Protein AF-A0A286XEU4-F1 (afdb_monomer)

Sequence (149 aa):
IKLITLVTGIDILVNNASAISLTNTMDTPTKKVDLMMNVNTRGTYLTSKACVPFLKKSKIAHILNLSPPLNLNPVWFKQHCAYTIAKYGMSMCVLGMAEEFKGEIAVNALWPKTAIHTAAMDMLGGSGVESQCRKVEIIADAAYSIFKK

Secondary structure (DSSP, 8-state):
----TT-S--SEEEE---------TTTS-HHHHHHHIIIIIIHHHHHHHHHHHHHTT-SS-EEEE--------THHHHSSHHHHHHHHHHHHHHHHHHHHTTTT-EEEE---SS-B--HHHHHHH-TTGGGGPBPTHHHHHHHHHHTT-

InterPro domains:
  IPR002347 Short-chain dehydrogenase/reductase SDR [PF00106] (7-113)
  IPR036291 NAD(P)-binding domain superfamily [SSF51735] (7-127)
  IPR051935 Hydroxysteroid dehydrogenase-like protein 2 [PTHR42808] (5-149)

Solvent-accessible surface area (backbone atoms only — not comparable to full-atom values): 8428 Å² total; per-residue (Å²): 134,80,86,70,93,77,72,93,65,39,44,69,47,73,46,65,71,72,53,85,57,90,36,41,85,93,69,47,52,66,72,55,51,51,43,20,38,49,40,22,23,49,37,38,52,54,53,47,64,68,42,45,79,34,18,65,72,33,96,72,7,37,39,39,29,63,22,52,81,89,68,87,55,61,77,60,46,74,52,20,36,66,39,42,53,16,40,41,42,35,32,49,49,28,62,52,46,27,64,74,30,58,96,51,34,52,42,40,68,47,62,77,96,60,55,54,54,43,76,71,42,41,74,71,62,37,89,73,38,58,83,72,30,43,63,58,61,65,57,52,54,52,51,55,59,58,76,74,111

Mean predicted aligned error: 3.7 Å

Nearest PDB structures (foldseek):
  3kvo-assembly3_B  TM=1.004E+00  e=1.278E-22  Homo sapiens
  3kvo-assembly3_A  TM=9.991E-01  e=1.766E-21  Homo sapiens
  3e03-assembly1_C-2  TM=9.511E-01  e=5.534E-13  Xanthomonas campestris pv. campestris
  3e03-assembly3_A-4  TM=9.377E-01  e=2.662E-11  Xanthomonas campestris pv. campestris
  3sc4-assembly1_A  TM=9.218E-01  e=1.795E-11  Mycolicibacterium thermoresistibile

Radius of gyration: 16.45 Å; Cα contacts (8 Å, |Δi|>4): 199; chains: 1; bounding box: 40×35×46 Å

Structure (mmCIF, N/CA/C/O backbone):
data_AF-A0A286XEU4-F1
#
_entry.id   AF-A0A286XEU4-F1
#
loop_
_atom_site.group_PDB
_atom_site.id
_atom_site.type_symbol
_atom_site.label_atom_id
_atom_site.label_alt_id
_atom_site.label_comp_id
_atom_site.label_asym_id
_atom_site.label_entity_id
_atom_site.label_seq_id
_atom_site.pdbx_PDB_ins_code
_atom_site.Cartn_x
_atom_site.Cartn_y
_atom_site.Cartn_z
_atom_site.occupancy
_atom_site.B_iso_or_equiv
_atom_site.auth_seq_id
_atom_site.auth_comp_id
_atom_site.auth_asym_id
_atom_site.auth_atom_id
_atom_site.pdbx_PDB_model_num
ATOM 1 N N . ILE A 1 1 ? -3.013 18.360 2.574 1.00 48.91 1 ILE A N 1
ATOM 2 C CA . ILE A 1 1 ? -4.374 17.807 2.395 1.00 48.91 1 ILE A CA 1
ATOM 3 C C . ILE A 1 1 ? -5.194 18.291 3.583 1.00 48.91 1 ILE A C 1
ATOM 5 O O . ILE A 1 1 ? -4.990 17.792 4.680 1.00 48.91 1 ILE A O 1
ATOM 9 N N . LYS A 1 2 ? -6.004 19.344 3.421 1.00 41.59 2 LYS A N 1
ATOM 10 C CA . LYS A 1 2 ? -7.038 19.667 4.414 1.00 41.59 2 LYS A CA 1
ATOM 11 C C . LYS A 1 2 ? -8.186 18.706 4.122 1.00 41.59 2 LYS A C 1
ATOM 13 O O . LYS A 1 2 ? -8.699 18.739 3.008 1.00 41.59 2 LYS A O 1
ATOM 18 N N . LEU A 1 3 ? -8.534 17.830 5.063 1.00 51.47 3 LEU A N 1
ATOM 19 C CA . LEU A 1 3 ? -9.811 17.122 5.011 1.00 51.47 3 LEU A CA 1
ATOM 20 C C . LEU A 1 3 ? -10.896 18.207 5.106 1.00 51.47 3 LEU A C 1
ATOM 22 O O . LEU A 1 3 ? -11.052 18.846 6.144 1.00 51.47 3 LEU A O 1
ATOM 26 N N . ILE A 1 4 ? -11.528 18.528 3.981 1.00 51.75 4 ILE A N 1
ATOM 27 C CA . ILE A 1 4 ? -12.532 19.589 3.874 1.00 51.75 4 ILE A CA 1
ATOM 28 C C . ILE A 1 4 ? -13.812 19.089 4.553 1.00 51.75 4 ILE A C 1
ATOM 30 O O . ILE A 1 4 ? -14.378 18.106 4.090 1.00 51.75 4 ILE A O 1
ATOM 34 N N . THR A 1 5 ? -14.171 19.728 5.674 1.00 57.06 5 THR A N 1
ATOM 35 C CA . THR A 1 5 ? -15.493 20.057 6.280 1.00 57.06 5 THR A CA 1
ATOM 36 C C . THR A 1 5 ? -16.753 19.180 6.105 1.00 57.06 5 THR A C 1
ATOM 38 O O . THR A 1 5 ? -17.751 19.484 6.748 1.00 57.06 5 THR A O 1
ATOM 41 N N . LEU A 1 6 ? -16.754 18.099 5.326 1.00 63.47 6 LEU A N 1
ATOM 42 C CA . LEU A 1 6 ? -17.895 17.193 5.120 1.00 63.47 6 LEU A CA 1
ATOM 43 C C . LEU A 1 6 ? -17.754 15.864 5.874 1.00 63.47 6 LEU A C 1
ATOM 45 O O . LEU A 1 6 ? -18.746 15.190 6.128 1.00 63.47 6 LEU A O 1
ATOM 49 N N . VAL A 1 7 ? -16.529 15.479 6.234 1.00 64.38 7 VAL A N 1
ATOM 50 C CA . VAL A 1 7 ? -16.250 14.205 6.904 1.00 64.38 7 VAL A CA 1
ATOM 51 C C . VAL A 1 7 ? -16.231 14.436 8.414 1.00 64.38 7 VAL A C 1
ATOM 53 O O . VAL A 1 7 ? -15.268 14.972 8.959 1.00 64.38 7 VAL A O 1
ATOM 56 N N . THR A 1 8 ? -17.316 14.061 9.090 1.00 76.56 8 THR A N 1
ATOM 57 C CA . THR A 1 8 ? -17.459 14.176 10.554 1.00 76.56 8 THR A CA 1
ATOM 58 C C . THR A 1 8 ? -16.791 13.020 11.308 1.00 76.56 8 THR A C 1
ATOM 60 O O . THR A 1 8 ? -16.539 13.135 12.507 1.00 76.56 8 THR A O 1
ATOM 63 N N . GLY A 1 9 ? -16.439 11.938 10.606 1.00 89.38 9 GLY A N 1
ATOM 64 C CA . GLY A 1 9 ? -15.732 10.774 11.137 1.00 89.38 9 GLY A CA 1
ATOM 65 C C . GLY A 1 9 ? -15.143 9.904 10.024 1.00 89.38 9 GLY A C 1
ATOM 66 O O . GLY A 1 9 ? -15.555 9.999 8.871 1.00 89.38 9 GLY A O 1
ATOM 67 N N . ILE A 1 10 ? -14.155 9.078 10.370 1.00 95.69 10 ILE A N 1
ATOM 68 C CA . ILE A 1 10 ? -13.539 8.092 9.475 1.00 95.69 10 ILE A CA 1
ATOM 69 C C . ILE A 1 10 ? -13.499 6.773 10.232 1.00 95.69 10 ILE A C 1
ATOM 71 O O . ILE A 1 10 ? -12.882 6.706 11.293 1.00 95.69 10 ILE A O 1
ATOM 75 N N . ASP A 1 11 ? -14.121 5.740 9.672 1.00 97.06 11 ASP A N 1
ATOM 76 C CA . ASP A 1 11 ? -14.127 4.397 10.259 1.00 97.06 11 ASP A CA 1
ATOM 77 C C . ASP A 1 11 ? -13.026 3.500 9.692 1.00 97.06 11 ASP A C 1
ATOM 79 O O . ASP A 1 11 ? -12.464 2.662 10.394 1.00 97.06 11 ASP A O 1
ATOM 83 N N . ILE A 1 12 ? -12.711 3.678 8.408 1.00 98.31 12 ILE A N 1
ATOM 84 C CA . ILE A 1 12 ? -11.764 2.842 7.678 1.00 98.31 12 ILE A CA 1
ATOM 85 C C . ILE A 1 12 ? -10.912 3.735 6.780 1.00 98.31 12 ILE A C 1
ATOM 87 O O . ILE A 1 12 ? -11.429 4.519 5.984 1.00 98.31 12 ILE A O 1
ATOM 91 N N . LEU A 1 13 ? -9.597 3.573 6.874 1.00 98.56 13 LEU A N 1
ATOM 92 C CA . LEU A 1 13 ? -8.634 4.089 5.912 1.00 98.56 13 LEU A CA 1
ATOM 93 C C . LEU A 1 13 ? -8.060 2.928 5.095 1.00 98.56 13 LEU A C 1
ATOM 95 O O . LEU A 1 13 ? -7.527 1.974 5.657 1.00 98.56 13 LEU A O 1
ATOM 99 N N . VAL A 1 14 ? -8.083 3.049 3.766 1.00 98.75 14 VAL A N 1
ATOM 100 C CA . VAL A 1 14 ? -7.388 2.121 2.864 1.00 98.75 14 VAL A CA 1
ATOM 101 C C . VAL A 1 14 ? -6.266 2.848 2.127 1.00 98.75 14 VAL A C 1
ATOM 103 O O . VAL A 1 14 ? -6.511 3.654 1.229 1.00 98.75 14 VAL A O 1
ATOM 106 N N . ASN A 1 15 ? -5.017 2.530 2.463 1.00 98.75 15 ASN A N 1
ATOM 107 C CA . ASN A 1 15 ? -3.846 3.010 1.733 1.00 98.75 15 ASN A CA 1
ATOM 108 C C . ASN A 1 15 ? -3.600 2.111 0.507 1.00 98.75 15 ASN A C 1
ATOM 110 O O . ASN A 1 15 ? -2.790 1.182 0.537 1.00 98.75 15 ASN A O 1
ATOM 114 N N . ASN A 1 16 ? -4.347 2.379 -0.569 1.00 98.19 16 ASN A N 1
ATOM 115 C CA . ASN A 1 16 ? -4.265 1.662 -1.851 1.00 98.19 16 ASN A CA 1
ATOM 116 C C . ASN A 1 16 ? -3.309 2.323 -2.862 1.00 98.19 16 ASN A C 1
ATOM 118 O O . ASN A 1 16 ? -2.690 1.632 -3.668 1.00 98.19 16 ASN A O 1
ATOM 122 N N . ALA A 1 17 ? -3.188 3.655 -2.838 1.00 97.19 17 ALA A N 1
ATOM 123 C CA . ALA A 1 17 ? -2.399 4.388 -3.826 1.00 97.19 17 ALA A CA 1
ATOM 124 C C . ALA A 1 17 ? -0.941 3.898 -3.858 1.00 97.19 17 ALA A C 1
ATOM 126 O O . ALA A 1 17 ? -0.307 3.696 -2.821 1.00 97.19 17 ALA A O 1
ATOM 127 N N . SER A 1 18 ? -0.404 3.676 -5.057 1.00 95.31 18 SER A N 1
ATOM 128 C CA . SER A 1 18 ? 0.982 3.252 -5.246 1.00 95.31 18 SER A CA 1
ATOM 129 C C . SER A 1 18 ? 1.521 3.695 -6.606 1.00 95.31 18 SER A C 1
ATOM 131 O O . SER A 1 18 ? 0.778 3.802 -7.578 1.00 95.31 18 SER A O 1
ATOM 133 N N . ALA A 1 19 ? 2.830 3.906 -6.671 1.00 97.06 19 ALA A N 1
ATOM 134 C CA . ALA A 1 19 ? 3.608 4.057 -7.889 1.00 97.06 19 ALA A CA 1
ATOM 135 C C . ALA A 1 19 ? 4.606 2.898 -8.021 1.00 97.06 19 ALA A C 1
ATOM 137 O O . ALA A 1 19 ? 5.119 2.379 -7.023 1.00 97.06 19 ALA A O 1
ATOM 138 N N . ILE A 1 20 ? 4.880 2.508 -9.265 1.00 96.94 20 ILE A N 1
ATOM 139 C CA . ILE A 1 20 ? 5.740 1.377 -9.618 1.00 96.94 20 ILE A CA 1
ATOM 140 C C . ILE A 1 20 ? 6.734 1.776 -10.715 1.00 96.94 20 ILE A C 1
ATOM 142 O O . ILE A 1 20 ? 6.400 2.509 -11.647 1.00 96.94 20 ILE A O 1
ATOM 146 N N . SER A 1 21 ? 7.969 1.301 -10.576 1.00 97.06 21 SER A N 1
ATOM 147 C CA . SER A 1 21 ? 9.021 1.339 -11.593 1.00 97.06 21 SER A CA 1
ATOM 148 C C . SER A 1 21 ? 9.909 0.121 -11.374 1.00 97.06 21 SER A C 1
ATOM 150 O O . SER A 1 21 ? 10.558 0.017 -10.334 1.00 97.06 21 SER A O 1
ATOM 152 N N . LEU A 1 22 ? 9.924 -0.809 -12.330 1.00 96.69 22 LEU A N 1
ATOM 153 C CA . LEU A 1 22 ? 10.692 -2.054 -12.232 1.00 96.69 22 LEU A CA 1
ATOM 154 C C . LEU A 1 22 ? 12.086 -1.910 -12.862 1.00 96.69 22 LEU A C 1
ATOM 156 O O . LEU A 1 22 ? 12.488 -2.691 -13.716 1.00 96.69 22 LEU A O 1
ATOM 160 N N . THR A 1 23 ? 12.807 -0.872 -12.451 1.00 98.12 23 THR A N 1
ATOM 161 C CA . THR A 1 23 ? 14.154 -0.526 -12.930 1.00 98.12 23 THR A CA 1
ATOM 162 C C . THR A 1 23 ? 15.198 -0.773 -11.842 1.00 98.12 23 THR A C 1
ATOM 164 O O . THR A 1 23 ? 14.890 -0.695 -10.652 1.00 98.12 23 THR A O 1
ATOM 167 N N . ASN A 1 24 ? 16.442 -1.064 -12.227 1.00 98.50 24 ASN A N 1
ATOM 168 C CA . ASN A 1 24 ? 17.535 -1.285 -11.274 1.00 98.50 24 ASN A CA 1
ATOM 169 C C . ASN A 1 24 ? 18.224 0.033 -10.884 1.00 98.50 24 ASN A C 1
ATOM 171 O O . ASN A 1 24 ? 17.832 1.109 -11.334 1.00 98.50 24 ASN A O 1
ATOM 175 N N . THR A 1 25 ? 19.237 -0.034 -10.018 1.00 98.38 25 THR A N 1
ATOM 176 C CA . THR A 1 25 ? 19.877 1.144 -9.405 1.00 98.38 25 THR A CA 1
ATOM 177 C C . THR A 1 25 ? 20.384 2.167 -10.422 1.00 98.38 25 THR A C 1
ATOM 179 O O . THR A 1 25 ? 20.104 3.349 -10.263 1.00 98.38 25 THR A O 1
ATOM 182 N N . MET A 1 26 ? 21.083 1.724 -11.472 1.00 98.38 26 MET A N 1
ATOM 183 C CA . MET A 1 26 ? 21.624 2.628 -12.498 1.00 98.38 26 MET A CA 1
ATOM 184 C C . MET A 1 26 ? 20.558 3.129 -13.481 1.00 98.38 26 MET A C 1
ATOM 186 O O . MET A 1 26 ? 20.729 4.184 -14.082 1.00 98.38 26 MET A O 1
ATOM 190 N N . ASP A 1 27 ? 19.453 2.394 -13.616 1.00 98.38 27 ASP A N 1
ATOM 191 C CA . ASP A 1 27 ? 18.413 2.664 -14.613 1.00 98.38 27 ASP A 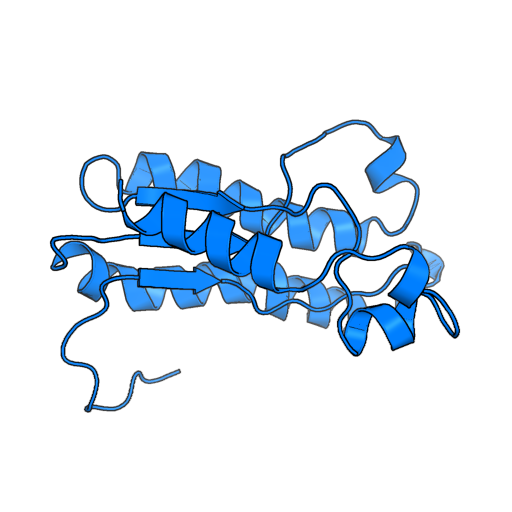CA 1
ATOM 192 C C . ASP A 1 27 ? 17.266 3.511 -14.058 1.00 98.38 27 ASP A C 1
ATOM 194 O O . ASP A 1 27 ? 16.458 4.032 -14.821 1.00 98.38 27 ASP A O 1
ATOM 198 N N . THR A 1 28 ? 17.140 3.616 -12.732 1.00 98.38 28 THR A N 1
ATOM 199 C CA . THR A 1 28 ? 16.014 4.306 -12.094 1.00 98.38 28 THR A CA 1
ATOM 200 C C . THR A 1 28 ? 16.296 5.804 -12.017 1.00 98.38 28 THR A C 1
ATOM 202 O O . THR A 1 28 ? 17.129 6.219 -11.211 1.00 98.38 28 THR A O 1
ATOM 205 N N . PRO A 1 29 ? 15.571 6.661 -12.762 1.00 98.50 29 PRO A N 1
ATOM 206 C CA . 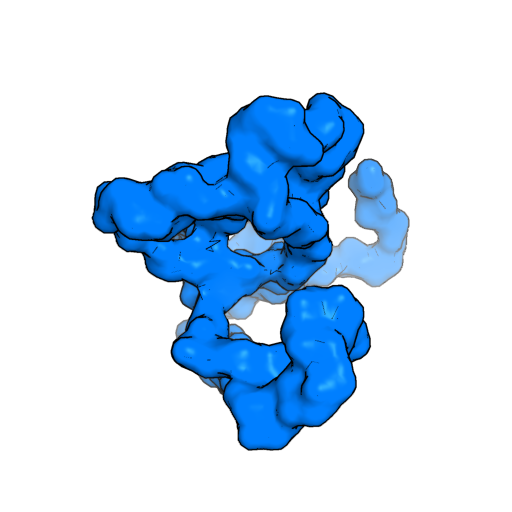PRO A 1 29 ? 15.751 8.100 -12.637 1.00 98.50 29 PRO A CA 1
ATOM 207 C C . PRO A 1 29 ? 15.361 8.559 -11.230 1.00 98.50 29 PRO A C 1
ATOM 209 O O . PRO A 1 29 ? 14.359 8.089 -10.686 1.00 98.50 29 PRO A O 1
ATOM 212 N N . THR A 1 30 ? 16.064 9.546 -10.671 1.00 98.56 30 THR A N 1
ATOM 213 C CA . THR A 1 30 ? 15.787 10.074 -9.321 1.00 98.56 30 THR A CA 1
ATOM 214 C C . THR A 1 30 ? 14.315 10.441 -9.128 1.00 98.56 30 THR A C 1
ATOM 216 O O . THR A 1 30 ? 13.698 10.028 -8.153 1.00 98.56 30 THR A O 1
ATOM 219 N N . LYS A 1 31 ? 13.686 11.080 -10.128 1.00 98.44 31 LYS A N 1
ATOM 220 C CA . LYS A 1 31 ? 12.251 11.417 -10.091 1.00 98.44 31 LYS A CA 1
ATOM 221 C C . LYS A 1 31 ? 11.337 10.199 -9.882 1.00 98.44 31 LYS A C 1
ATOM 223 O O . LYS A 1 31 ? 10.268 10.340 -9.298 1.00 98.44 31 LYS A O 1
ATOM 228 N N . LYS A 1 32 ? 11.715 9.009 -10.369 1.00 98.44 32 LYS A N 1
ATOM 229 C CA . LYS A 1 32 ? 10.957 7.762 -10.159 1.00 98.44 32 LYS A CA 1
ATOM 230 C C . LYS A 1 32 ? 11.189 7.192 -8.762 1.00 98.44 32 LYS A C 1
ATOM 232 O O . LYS A 1 32 ? 10.227 6.712 -8.168 1.00 98.44 32 LYS A O 1
ATOM 237 N N . VAL A 1 33 ? 12.410 7.287 -8.226 1.00 98.69 33 VAL A N 1
ATOM 238 C CA . VAL A 1 33 ? 12.689 6.956 -6.816 1.00 98.69 33 VAL A CA 1
ATOM 239 C C . VAL A 1 33 ? 11.819 7.823 -5.909 1.00 98.69 33 VAL A C 1
ATOM 241 O O . VAL A 1 33 ? 11.054 7.292 -5.104 1.00 98.69 33 VAL A O 1
ATOM 244 N N . ASP A 1 34 ? 11.858 9.140 -6.115 1.00 98.75 34 ASP A N 1
ATOM 245 C CA . ASP A 1 34 ? 11.072 10.105 -5.350 1.00 98.75 34 ASP A CA 1
ATOM 246 C C . ASP A 1 34 ? 9.581 9.815 -5.463 1.00 98.75 34 ASP A C 1
ATOM 248 O O . ASP A 1 34 ? 8.880 9.800 -4.456 1.00 98.75 34 ASP A O 1
ATOM 252 N N . LEU A 1 35 ? 9.079 9.549 -6.672 1.00 98.62 35 LEU A N 1
ATOM 253 C CA . LEU A 1 35 ? 7.673 9.220 -6.886 1.00 98.62 35 LEU A CA 1
ATOM 254 C C . LEU A 1 35 ? 7.254 7.982 -6.080 1.00 98.62 35 LEU A C 1
ATOM 256 O O . LEU A 1 35 ? 6.245 8.033 -5.380 1.00 98.62 35 LEU A O 1
ATOM 260 N N . MET A 1 36 ? 8.023 6.891 -6.144 1.00 98.69 36 MET A N 1
ATOM 261 C CA . MET A 1 36 ? 7.708 5.661 -5.410 1.00 98.69 36 MET A CA 1
ATOM 262 C C . MET A 1 36 ? 7.754 5.876 -3.897 1.00 98.69 36 MET A C 1
ATOM 264 O O . MET A 1 36 ? 6.818 5.490 -3.202 1.00 98.69 36 MET A O 1
ATOM 268 N N . MET A 1 37 ? 8.787 6.541 -3.375 1.00 98.81 37 MET A N 1
ATOM 269 C CA . MET A 1 37 ? 8.896 6.811 -1.937 1.00 98.81 37 MET A CA 1
ATOM 270 C C . MET A 1 37 ? 7.802 7.763 -1.442 1.00 98.81 37 MET A C 1
ATOM 272 O O . MET A 1 37 ? 7.213 7.541 -0.380 1.00 98.81 37 MET A O 1
ATOM 276 N N . ASN A 1 38 ? 7.506 8.811 -2.216 1.00 98.75 38 ASN A N 1
ATOM 277 C CA . ASN A 1 38 ? 6.532 9.829 -1.843 1.00 98.75 38 ASN A CA 1
ATOM 278 C C . ASN A 1 38 ? 5.094 9.313 -1.897 1.00 98.75 38 ASN A C 1
ATOM 280 O O . ASN A 1 38 ? 4.309 9.644 -1.009 1.00 98.75 38 ASN A O 1
ATOM 284 N N . VAL A 1 39 ? 4.742 8.513 -2.907 1.00 98.62 39 VAL A N 1
ATOM 285 C CA . VAL A 1 39 ? 3.389 7.957 -3.049 1.00 98.62 39 VAL A CA 1
ATOM 286 C C . VAL A 1 39 ? 3.188 6.766 -2.115 1.00 98.62 39 VAL A C 1
ATOM 288 O O . VAL A 1 39 ? 2.194 6.735 -1.394 1.00 98.62 39 VAL A O 1
ATOM 291 N N . ASN A 1 40 ? 4.130 5.819 -2.077 1.00 98.75 40 ASN A N 1
ATOM 292 C CA . ASN A 1 40 ? 3.942 4.556 -1.362 1.00 98.75 40 ASN A CA 1
ATOM 293 C C . ASN A 1 40 ? 4.152 4.764 0.144 1.00 98.75 40 ASN A C 1
ATOM 295 O O . ASN A 1 40 ? 3.190 4.809 0.908 1.00 98.75 40 ASN A O 1
ATOM 299 N N . THR A 1 41 ? 5.403 4.941 0.580 1.00 98.69 41 THR A N 1
ATOM 300 C CA . THR A 1 41 ? 5.758 5.011 2.006 1.00 98.69 41 THR A CA 1
ATOM 301 C C . THR A 1 41 ? 5.263 6.300 2.650 1.00 98.69 41 THR A C 1
ATOM 303 O O . THR A 1 41 ? 4.487 6.271 3.605 1.00 98.69 41 THR A O 1
ATOM 306 N N . ARG A 1 42 ? 5.683 7.457 2.121 1.00 98.81 42 ARG A N 1
ATOM 307 C CA . ARG A 1 42 ? 5.350 8.759 2.715 1.00 98.81 42 ARG A CA 1
ATOM 308 C C . ARG A 1 42 ? 3.850 9.039 2.634 1.00 98.81 42 ARG A C 1
ATOM 310 O O . ARG A 1 42 ? 3.278 9.533 3.603 1.00 98.81 42 ARG A O 1
ATOM 317 N N . GLY A 1 43 ? 3.217 8.715 1.506 1.00 98.69 43 GLY A N 1
ATOM 318 C CA . GLY A 1 43 ? 1.776 8.863 1.305 1.00 98.69 43 GLY A CA 1
ATOM 319 C C . GLY A 1 43 ? 0.969 8.043 2.309 1.00 98.69 43 GLY A C 1
ATOM 320 O O . GLY A 1 43 ? 0.085 8.594 2.966 1.00 98.69 43 GLY A O 1
ATOM 321 N N . THR A 1 44 ? 1.343 6.776 2.510 1.00 98.81 44 THR A N 1
ATOM 322 C CA . THR A 1 44 ? 0.745 5.898 3.531 1.00 98.81 44 THR A CA 1
ATOM 323 C C . THR A 1 44 ? 0.909 6.475 4.932 1.00 98.81 44 THR A C 1
ATOM 325 O O . THR A 1 44 ? -0.071 6.595 5.668 1.00 98.81 44 THR A O 1
ATOM 328 N N . TYR A 1 45 ? 2.123 6.893 5.301 1.00 98.88 45 TYR A N 1
ATOM 329 C CA . TYR A 1 45 ? 2.393 7.446 6.628 1.00 98.88 45 TYR A CA 1
ATOM 330 C C . TYR A 1 45 ? 1.571 8.713 6.903 1.00 98.88 45 TYR A C 1
ATOM 332 O O . TYR A 1 45 ? 0.900 8.819 7.928 1.00 98.88 45 TYR A O 1
ATOM 340 N N . LEU A 1 46 ? 1.587 9.677 5.977 1.00 98.75 46 LEU A N 1
ATOM 341 C CA . LEU A 1 46 ? 0.921 10.966 6.172 1.00 98.75 46 LEU A CA 1
ATOM 342 C C . LEU A 1 46 ? -0.603 10.861 6.132 1.00 98.75 46 LEU A C 1
ATOM 344 O O . LEU A 1 46 ? -1.269 11.546 6.908 1.00 98.75 46 LEU A O 1
ATOM 348 N N . THR A 1 47 ? -1.152 10.014 5.260 1.00 98.38 47 THR A N 1
ATOM 349 C CA . THR A 1 47 ? -2.602 9.780 5.210 1.00 98.38 47 THR A CA 1
ATOM 350 C C . THR A 1 47 ? -3.072 9.104 6.492 1.00 98.38 47 THR A C 1
ATOM 352 O O . THR A 1 47 ? -4.041 9.560 7.098 1.00 98.38 47 THR A O 1
ATOM 355 N N . SER A 1 48 ? -2.329 8.102 6.973 1.00 98.62 48 SER A N 1
ATOM 356 C CA . SER A 1 48 ? -2.604 7.450 8.259 1.00 98.62 48 SER A CA 1
ATOM 357 C C . SER A 1 48 ? -2.555 8.453 9.407 1.00 98.62 48 SER A C 1
ATOM 359 O O . SER A 1 48 ? -3.544 8.611 10.118 1.00 98.62 48 SER A O 1
ATOM 361 N N . LYS A 1 49 ? -1.474 9.238 9.514 1.00 98.50 49 LYS A N 1
ATOM 362 C CA . LYS A 1 49 ? -1.331 10.303 10.520 1.00 98.50 49 LYS A CA 1
ATOM 363 C C . LYS A 1 49 ? -2.519 11.270 10.529 1.00 98.50 49 LYS A C 1
ATOM 365 O O . LYS A 1 49 ? -2.979 11.662 11.597 1.00 98.50 49 LYS A O 1
ATOM 370 N N . ALA A 1 50 ? -3.007 11.669 9.356 1.00 97.31 50 ALA A N 1
ATOM 371 C CA . ALA A 1 50 ? -4.141 12.581 9.246 1.00 97.31 50 ALA A CA 1
ATOM 372 C C . ALA A 1 50 ? -5.476 11.938 9.667 1.00 97.31 50 ALA A C 1
ATOM 374 O O . ALA A 1 50 ? -6.346 12.643 10.174 1.00 97.31 50 ALA A O 1
ATOM 375 N N . CYS A 1 51 ? -5.641 10.624 9.475 1.00 97.12 51 CYS A N 1
ATOM 376 C CA . CYS A 1 51 ? -6.886 9.909 9.774 1.00 97.12 51 CYS A CA 1
ATOM 377 C C . CYS A 1 51 ? -6.968 9.391 11.217 1.00 97.12 51 CYS A C 1
ATOM 379 O O . CYS A 1 51 ? -8.074 9.254 11.735 1.00 97.12 51 CYS A O 1
ATOM 381 N N . VAL A 1 52 ? -5.834 9.141 11.886 1.00 97.69 52 VAL A N 1
ATOM 382 C CA . VAL A 1 52 ? -5.781 8.590 13.257 1.00 97.69 52 VAL A CA 1
ATOM 383 C C . VAL A 1 52 ? -6.702 9.324 14.249 1.00 97.69 52 VAL A C 1
ATOM 385 O O . VAL A 1 52 ? -7.460 8.641 14.934 1.00 97.69 52 VAL A O 1
ATOM 388 N N . PRO A 1 53 ? -6.752 10.673 14.320 1.00 96.19 53 PRO A N 1
ATOM 389 C CA . PRO A 1 53 ? -7.645 11.363 15.261 1.00 96.19 53 PRO A CA 1
ATOM 390 C C . PRO A 1 53 ? -9.142 11.091 15.047 1.00 96.19 53 PRO A C 1
ATOM 392 O O . PRO A 1 53 ? -9.933 11.238 15.979 1.00 96.19 53 PRO A O 1
ATOM 395 N N . PHE A 1 54 ? -9.541 10.732 13.824 1.00 96.31 54 PHE A N 1
ATOM 396 C CA . PHE A 1 54 ? -10.916 10.367 13.488 1.00 96.31 54 PHE A CA 1
ATOM 397 C C . PHE A 1 54 ? -11.161 8.877 13.737 1.00 96.31 54 PHE A C 1
ATOM 399 O O . PHE A 1 54 ? -12.171 8.527 14.339 1.00 96.31 54 PHE A O 1
ATOM 406 N N . LEU A 1 55 ? -10.201 8.028 13.360 1.00 97.25 55 LEU A N 1
ATOM 407 C CA . LEU A 1 55 ? -10.254 6.581 13.572 1.00 97.25 55 LEU A CA 1
ATOM 408 C C . LEU A 1 55 ? -10.338 6.217 15.057 1.00 97.25 55 LEU A C 1
ATOM 410 O O . LEU A 1 55 ? -11.143 5.368 15.411 1.00 97.25 55 LEU A O 1
ATOM 414 N N . LYS A 1 56 ? -9.617 6.920 15.945 1.00 96.88 56 LYS A N 1
ATOM 415 C CA . LYS A 1 56 ? -9.709 6.717 17.408 1.00 96.88 56 LYS A CA 1
ATOM 416 C C . LYS A 1 56 ? -11.113 6.947 17.990 1.00 96.88 56 LYS A C 1
ATOM 418 O O . LYS A 1 56 ? -11.373 6.573 19.126 1.00 96.88 56 LYS A O 1
ATOM 423 N N . LYS A 1 57 ? -12.009 7.605 17.246 1.00 96.25 57 LYS A N 1
ATOM 424 C CA . LYS A 1 57 ? -13.407 7.841 17.646 1.00 96.25 57 LYS A CA 1
ATOM 425 C C . LYS A 1 57 ? -14.374 6.823 17.033 1.00 96.25 57 LYS A C 1
ATOM 427 O O . LYS A 1 57 ? -15.547 6.815 17.399 1.00 96.25 57 LYS A O 1
ATOM 432 N N . SER A 1 58 ? -13.911 6.017 16.079 1.00 96.44 58 SER A N 1
ATOM 433 C CA . SER A 1 58 ? -14.714 5.001 15.407 1.00 96.44 58 SER A CA 1
ATOM 434 C C . SER A 1 58 ? -14.876 3.761 16.286 1.00 96.44 58 SER A C 1
ATOM 436 O O . SER A 1 58 ? -13.990 3.410 17.058 1.00 96.44 58 SER A O 1
ATOM 438 N N . LYS A 1 59 ? -16.008 3.066 16.134 1.00 95.50 59 LYS A N 1
ATOM 439 C CA . LYS A 1 59 ? -16.227 1.730 16.716 1.00 95.50 59 LYS A CA 1
ATOM 440 C C . LYS A 1 59 ? -15.683 0.592 15.840 1.00 95.50 59 LYS A C 1
ATOM 442 O O . LYS A 1 59 ? -15.734 -0.554 16.262 1.00 95.50 59 LYS A O 1
ATOM 447 N N . ILE A 1 60 ? -15.245 0.910 14.620 1.00 95.50 60 ILE A N 1
ATOM 448 C CA . ILE A 1 60 ? -14.746 -0.031 13.609 1.00 95.50 60 ILE A CA 1
ATOM 449 C C . ILE A 1 60 ? -13.225 0.130 13.479 1.00 95.50 60 ILE A C 1
ATOM 451 O O . ILE A 1 60 ? -12.492 -0.832 13.630 1.00 95.50 60 ILE A O 1
ATOM 455 N N . ALA A 1 61 ? -12.754 1.361 13.262 1.00 97.69 61 ALA A N 1
ATOM 456 C CA . ALA A 1 61 ? -11.350 1.777 13.314 1.00 97.69 61 ALA A CA 1
ATOM 457 C C . ALA A 1 61 ? -10.338 0.830 12.625 1.00 97.69 61 ALA A C 1
ATOM 459 O O . ALA A 1 61 ? -9.520 0.192 13.287 1.00 97.69 61 ALA A O 1
ATOM 460 N N . HIS A 1 62 ? -10.311 0.811 11.285 1.00 98.75 62 HIS A N 1
ATOM 461 C CA . HIS A 1 62 ? -9.286 0.078 10.522 1.00 98.75 62 HIS A CA 1
ATOM 462 C C . HIS A 1 62 ? -8.357 0.984 9.712 1.00 98.75 62 HIS A C 1
ATOM 464 O O . HIS A 1 62 ? -8.788 1.933 9.057 1.00 98.75 62 HIS A O 1
ATOM 470 N N . ILE A 1 63 ? -7.082 0.604 9.655 1.00 98.81 63 ILE A N 1
ATOM 471 C CA . ILE A 1 63 ? -6.142 1.021 8.612 1.00 98.81 63 ILE A CA 1
ATOM 472 C C . ILE A 1 63 ? -5.720 -0.231 7.843 1.00 98.81 63 ILE A C 1
ATOM 474 O O . ILE A 1 63 ? -5.150 -1.161 8.413 1.00 98.81 63 ILE A O 1
ATOM 478 N N . LEU A 1 64 ? -5.980 -0.251 6.537 1.00 98.88 64 LEU A N 1
ATOM 479 C CA . LEU A 1 64 ? -5.574 -1.334 5.649 1.00 98.88 64 LEU A CA 1
ATOM 480 C C . LEU A 1 64 ? -4.596 -0.825 4.594 1.00 98.88 64 LEU A C 1
ATOM 482 O O . LEU A 1 64 ? -4.952 -0.022 3.731 1.00 98.88 64 LEU A O 1
ATOM 486 N N . ASN A 1 65 ? -3.368 -1.329 4.631 1.00 98.88 65 ASN A N 1
ATOM 487 C CA . ASN A 1 65 ? -2.354 -1.018 3.629 1.00 98.88 65 ASN A CA 1
ATOM 488 C C . ASN A 1 65 ? -2.339 -2.117 2.566 1.00 98.88 65 ASN A C 1
ATOM 490 O O . ASN A 1 65 ? -2.177 -3.294 2.890 1.00 98.88 65 ASN A O 1
ATOM 494 N N . LEU A 1 66 ? -2.463 -1.757 1.284 1.00 98.69 66 LEU A N 1
ATOM 495 C CA . LEU A 1 66 ? -2.263 -2.732 0.210 1.00 98.69 66 LEU A CA 1
ATOM 496 C C . LEU A 1 66 ? -0.769 -2.916 -0.043 1.00 98.69 66 LEU A C 1
ATOM 498 O O . LEU A 1 66 ? -0.200 -2.333 -0.968 1.00 98.69 66 LEU A O 1
ATOM 502 N N . SER A 1 67 ? -0.107 -3.679 0.821 1.00 98.69 67 SER A N 1
ATOM 503 C CA . SER A 1 67 ? 1.341 -3.884 0.818 1.00 98.69 67 SER A CA 1
ATOM 504 C C . SER A 1 67 ? 1.712 -5.332 1.176 1.00 98.69 67 SER A C 1
ATOM 506 O O . SER A 1 67 ? 0.934 -6.025 1.831 1.00 98.69 67 SER A O 1
ATOM 508 N N . PRO A 1 68 ? 2.870 -5.833 0.710 1.00 98.56 68 PRO A N 1
ATOM 509 C CA . PRO A 1 68 ? 3.232 -7.242 0.845 1.00 98.56 68 PRO A CA 1
ATOM 510 C C . PRO A 1 68 ? 3.739 -7.599 2.250 1.00 98.56 68 PRO A C 1
ATOM 512 O O . PRO A 1 68 ? 4.184 -6.719 2.990 1.00 98.56 68 PRO A O 1
ATOM 515 N N . PRO A 1 69 ? 3.784 -8.891 2.610 1.00 98.44 69 PRO A N 1
ATOM 516 C CA . PRO A 1 69 ? 4.590 -9.356 3.735 1.00 98.44 69 PRO A CA 1
ATOM 517 C C . PRO A 1 69 ? 6.066 -8.959 3.573 1.00 98.44 69 PRO A C 1
ATOM 519 O O . PRO A 1 69 ? 6.589 -8.922 2.456 1.00 98.44 69 PRO A O 1
ATOM 522 N N . LEU A 1 70 ? 6.751 -8.703 4.689 1.00 98.44 70 LEU A N 1
ATOM 523 C CA . LEU A 1 70 ? 8.181 -8.387 4.692 1.00 98.44 70 LEU A CA 1
ATOM 524 C C . LEU A 1 70 ? 9.007 -9.664 4.482 1.00 98.44 70 LEU A C 1
ATOM 526 O O . LEU A 1 70 ? 9.362 -10.355 5.433 1.00 98.44 70 LEU A O 1
ATOM 530 N N . ASN A 1 71 ? 9.308 -9.981 3.223 1.00 98.25 71 ASN A N 1
ATOM 531 C CA . ASN A 1 71 ? 10.176 -11.093 2.850 1.00 98.25 71 ASN A CA 1
ATOM 532 C C . ASN A 1 71 ? 11.595 -10.581 2.566 1.00 98.25 71 ASN A C 1
ATOM 534 O O . ASN A 1 71 ? 11.881 -10.055 1.495 1.00 98.25 71 ASN A O 1
ATOM 538 N N . LEU A 1 72 ? 12.504 -10.768 3.523 1.00 98.31 72 LEU A N 1
ATOM 539 C CA . LEU A 1 72 ? 13.885 -10.277 3.430 1.00 98.31 72 LEU A CA 1
ATOM 540 C C . LEU A 1 72 ? 14.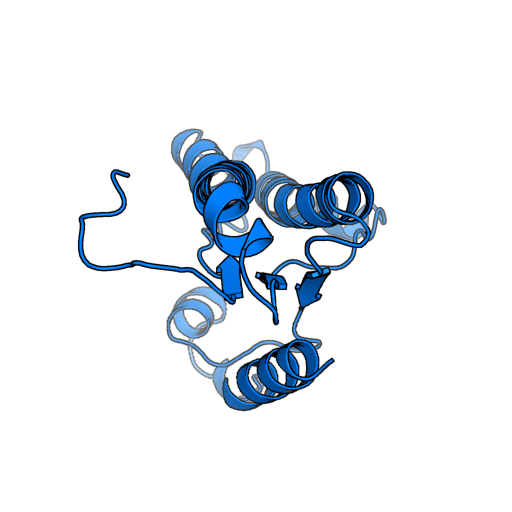805 -11.149 2.556 1.00 98.31 72 LEU A C 1
ATOM 542 O O . LEU A 1 72 ? 16.023 -10.996 2.603 1.00 98.31 72 LEU A O 1
ATOM 546 N N . ASN A 1 73 ? 14.252 -12.060 1.746 1.00 98.50 73 ASN A N 1
ATOM 547 C CA . ASN A 1 73 ? 15.041 -12.808 0.775 1.00 98.50 73 ASN A CA 1
ATOM 548 C C . ASN A 1 73 ? 15.644 -11.845 -0.274 1.00 98.50 73 ASN A C 1
ATOM 550 O O . ASN A 1 73 ? 14.883 -11.157 -0.966 1.00 98.50 73 ASN A O 1
ATOM 554 N N . PRO A 1 74 ? 16.981 -11.826 -0.460 1.00 98.44 74 PRO A N 1
ATOM 555 C CA . PRO A 1 74 ? 17.652 -10.928 -1.401 1.00 98.44 74 PRO A CA 1
ATOM 556 C C . PRO A 1 74 ? 17.150 -11.006 -2.846 1.00 98.44 74 PRO A C 1
ATOM 558 O O . PRO A 1 74 ? 17.302 -10.036 -3.589 1.00 98.44 74 PRO A O 1
ATOM 561 N N . VAL A 1 75 ? 16.519 -12.115 -3.258 1.00 98.25 75 VAL A N 1
ATOM 562 C CA . VAL A 1 75 ? 15.935 -12.254 -4.602 1.00 98.25 75 VAL A CA 1
ATOM 563 C C . VAL A 1 75 ? 14.957 -11.119 -4.934 1.00 98.25 75 VAL A C 1
ATOM 565 O O . VAL A 1 75 ? 14.957 -10.636 -6.063 1.00 98.25 75 VAL A O 1
ATOM 568 N N . TRP A 1 76 ? 14.206 -10.622 -3.944 1.00 97.94 76 TRP A N 1
ATOM 569 C CA . TRP A 1 76 ? 13.225 -9.542 -4.114 1.00 97.94 76 TRP A CA 1
ATOM 570 C C . TRP A 1 76 ? 13.831 -8.136 -4.126 1.00 97.94 76 TRP A C 1
ATOM 572 O O . TRP A 1 76 ? 13.143 -7.175 -4.464 1.00 97.94 76 TRP A O 1
ATOM 582 N N . PHE A 1 77 ? 15.103 -8.003 -3.755 1.00 98.50 77 PHE A N 1
ATOM 583 C CA . PHE A 1 77 ? 15.840 -6.737 -3.764 1.00 98.50 77 PHE A CA 1
ATOM 584 C C . PHE A 1 77 ? 16.821 -6.656 -4.933 1.00 98.50 77 PHE A C 1
ATOM 586 O O . PHE A 1 77 ? 17.205 -5.561 -5.337 1.00 98.50 77 PHE A O 1
ATOM 593 N N . LYS A 1 78 ? 17.221 -7.813 -5.481 1.00 98.31 78 LYS A N 1
ATOM 594 C CA . LYS A 1 78 ? 18.157 -7.920 -6.605 1.00 98.31 78 LYS A CA 1
ATOM 595 C C . LYS A 1 78 ? 17.670 -7.144 -7.826 1.00 98.31 78 LYS A C 1
ATOM 597 O O . LYS A 1 78 ? 18.466 -6.486 -8.488 1.00 98.31 78 LYS A O 1
ATOM 602 N N . GLN A 1 79 ? 16.384 -7.260 -8.130 1.00 94.94 79 GLN A N 1
ATOM 603 C CA . GLN A 1 79 ? 15.717 -6.497 -9.178 1.00 94.94 79 GLN A CA 1
ATOM 604 C C . GLN A 1 79 ? 14.866 -5.420 -8.502 1.00 94.94 79 GLN A C 1
ATOM 606 O O . GLN A 1 79 ? 14.401 -5.631 -7.384 1.00 94.94 79 GLN A O 1
ATOM 611 N N . HIS A 1 80 ? 14.697 -4.257 -9.139 1.00 98.00 80 HIS A N 1
ATOM 612 C CA . HIS A 1 80 ? 13.737 -3.220 -8.720 1.00 98.00 80 H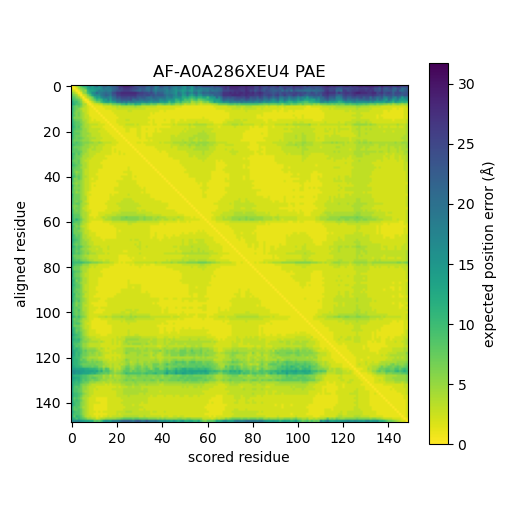IS A CA 1
ATOM 613 C C . HIS A 1 80 ? 13.803 -2.794 -7.234 1.00 98.00 80 HIS A C 1
ATOM 615 O O . HIS A 1 80 ? 12.777 -2.518 -6.605 1.00 98.00 80 HIS A O 1
ATOM 621 N N . CYS A 1 81 ? 15.014 -2.702 -6.669 1.00 98.69 81 CYS A N 1
ATOM 622 C CA . CYS A 1 81 ? 15.257 -2.432 -5.245 1.00 98.69 81 CYS A CA 1
ATOM 623 C C . CYS A 1 81 ? 14.475 -1.221 -4.699 1.00 98.69 81 CYS A C 1
ATOM 625 O O . CYS A 1 81 ? 13.842 -1.309 -3.646 1.00 98.69 81 CYS A O 1
ATOM 627 N N . ALA A 1 82 ? 14.440 -0.108 -5.442 1.00 98.62 82 ALA A N 1
ATOM 628 C CA . ALA A 1 82 ? 13.720 1.098 -5.028 1.00 98.62 82 ALA A CA 1
ATOM 629 C C . ALA A 1 82 ? 12.207 0.857 -4.847 1.00 98.62 82 ALA A C 1
ATOM 631 O O . ALA A 1 82 ? 11.619 1.347 -3.882 1.00 98.62 82 ALA A O 1
ATOM 632 N N . TYR A 1 83 ? 11.583 0.070 -5.731 1.00 98.69 83 TYR A N 1
ATOM 633 C CA . TYR A 1 83 ? 10.171 -0.299 -5.607 1.00 98.69 83 TYR A CA 1
ATOM 634 C C . TYR A 1 83 ? 9.934 -1.226 -4.409 1.00 98.69 83 TYR A C 1
ATOM 636 O O . TYR A 1 83 ? 8.998 -1.000 -3.639 1.00 98.69 83 TYR A O 1
ATOM 644 N N . THR A 1 84 ? 10.808 -2.221 -4.212 1.00 98.75 84 THR A N 1
ATOM 645 C CA . THR A 1 84 ? 10.733 -3.149 -3.073 1.00 98.75 84 THR A CA 1
ATOM 646 C C . THR A 1 84 ? 10.782 -2.387 -1.752 1.00 98.75 84 THR A C 1
ATOM 648 O O . THR A 1 84 ? 9.887 -2.555 -0.924 1.00 98.75 84 THR A O 1
ATOM 651 N N . ILE A 1 85 ? 11.748 -1.476 -1.582 1.00 98.81 85 ILE A N 1
ATOM 652 C CA . ILE A 1 85 ? 11.851 -0.628 -0.383 1.00 98.81 85 ILE A CA 1
ATOM 653 C C . ILE A 1 85 ? 10.586 0.224 -0.214 1.00 98.81 85 ILE A C 1
ATOM 655 O O . ILE A 1 85 ? 10.032 0.285 0.882 1.00 98.81 85 ILE A O 1
ATOM 659 N N . ALA A 1 86 ? 10.085 0.843 -1.286 1.00 98.75 86 ALA A N 1
ATOM 660 C CA . ALA A 1 86 ? 8.896 1.689 -1.221 1.00 98.75 86 ALA A CA 1
ATOM 661 C C . ALA A 1 86 ? 7.626 0.914 -0.806 1.00 98.75 86 ALA A C 1
ATOM 663 O O . ALA A 1 86 ? 6.820 1.415 -0.025 1.00 98.75 86 ALA A O 1
ATOM 664 N N . LYS A 1 87 ? 7.425 -0.320 -1.288 1.00 98.62 87 LYS A N 1
ATOM 665 C CA . LYS A 1 87 ? 6.298 -1.164 -0.846 1.00 98.62 87 LYS A CA 1
ATOM 666 C C . LYS A 1 87 ? 6.508 -1.721 0.558 1.00 98.62 87 LYS A C 1
ATOM 668 O O . LYS A 1 87 ? 5.544 -1.811 1.313 1.00 98.62 87 LYS A O 1
ATOM 673 N N . TYR A 1 88 ? 7.742 -2.063 0.922 1.00 98.88 88 TYR A N 1
ATOM 674 C CA . TYR A 1 88 ? 8.058 -2.584 2.253 1.00 98.88 88 TYR A CA 1
ATOM 675 C C . TYR A 1 88 ? 7.928 -1.498 3.319 1.00 98.88 88 TYR A C 1
ATOM 677 O O . TYR A 1 88 ? 7.469 -1.796 4.415 1.00 98.88 88 TYR A O 1
ATOM 685 N N . GLY A 1 89 ? 8.205 -0.235 2.987 1.00 98.88 89 GLY A N 1
ATOM 686 C CA . GLY A 1 89 ? 7.952 0.902 3.870 1.00 98.88 89 GLY A CA 1
ATOM 687 C C . GLY A 1 89 ? 6.486 1.007 4.304 1.00 98.88 89 GLY A C 1
ATOM 688 O O . GLY A 1 89 ? 6.214 1.250 5.475 1.00 98.88 89 GLY A O 1
ATOM 689 N N . MET A 1 90 ? 5.531 0.723 3.409 1.00 98.88 90 MET A N 1
ATOM 690 C CA . MET A 1 90 ? 4.104 0.665 3.766 1.00 98.88 90 MET A CA 1
ATOM 691 C C . MET A 1 90 ? 3.803 -0.450 4.781 1.00 98.88 90 MET A C 1
ATOM 693 O O . MET A 1 90 ? 3.022 -0.250 5.710 1.00 98.88 90 MET A O 1
ATOM 697 N N . SER A 1 91 ? 4.428 -1.620 4.626 1.00 98.88 91 SER A N 1
ATOM 698 C CA . SER A 1 91 ? 4.272 -2.747 5.556 1.00 98.88 91 SER A CA 1
ATOM 699 C C . SER A 1 91 ? 5.002 -2.517 6.880 1.00 98.88 91 SER A C 1
ATOM 701 O O . SER A 1 91 ? 4.529 -2.946 7.926 1.00 98.88 91 SER A O 1
ATOM 703 N N . MET A 1 92 ? 6.114 -1.783 6.875 1.00 98.88 92 MET A N 1
ATOM 704 C CA . MET A 1 92 ? 6.770 -1.331 8.103 1.00 98.88 92 MET A CA 1
ATOM 705 C C . MET A 1 92 ? 5.899 -0.325 8.866 1.00 98.88 92 MET A C 1
ATOM 707 O O . MET A 1 92 ? 5.866 -0.377 10.092 1.00 98.88 92 MET A O 1
ATOM 711 N N . CYS A 1 93 ? 5.123 0.526 8.174 1.00 98.81 93 CYS A N 1
ATOM 712 C CA . CYS A 1 93 ? 4.091 1.327 8.840 1.00 98.81 93 CYS A CA 1
ATOM 713 C C . CYS A 1 93 ? 3.043 0.445 9.530 1.00 98.81 93 CYS A C 1
ATOM 715 O O . CYS A 1 93 ? 2.621 0.798 10.622 1.00 98.81 93 CYS A O 1
ATOM 717 N N . VAL A 1 94 ? 2.657 -0.698 8.943 1.00 98.88 94 VAL A N 1
ATOM 718 C CA . VAL A 1 94 ? 1.742 -1.646 9.606 1.00 98.88 94 VAL A CA 1
ATOM 719 C C . VAL A 1 94 ? 2.351 -2.169 10.901 1.00 98.88 94 VAL A C 1
ATOM 721 O O . VAL A 1 94 ? 1.700 -2.076 11.932 1.00 98.88 94 VAL A O 1
ATOM 724 N N . LEU A 1 95 ? 3.601 -2.645 10.872 1.00 98.69 95 LEU A N 1
ATOM 725 C CA . LEU A 1 95 ? 4.273 -3.144 12.078 1.00 98.69 95 LEU A CA 1
ATOM 726 C C . LEU A 1 95 ? 4.317 -2.103 13.202 1.00 98.69 95 LEU A C 1
ATOM 728 O O . LEU A 1 95 ? 3.995 -2.424 14.340 1.00 98.69 95 LEU A O 1
ATOM 732 N N . GLY A 1 96 ? 4.710 -0.866 12.883 1.00 98.81 96 GLY A N 1
ATOM 733 C CA . GLY A 1 96 ? 4.797 0.201 13.879 1.00 98.81 96 GLY A CA 1
ATOM 734 C C . GLY A 1 96 ? 3.425 0.620 14.406 1.00 98.81 96 GLY A C 1
ATOM 735 O O . GLY A 1 96 ? 3.193 0.606 15.610 1.00 98.81 96 GLY A O 1
ATOM 736 N N . MET A 1 97 ? 2.501 0.953 13.503 1.00 98.88 97 MET A N 1
ATOM 737 C CA . MET A 1 97 ? 1.203 1.527 13.870 1.00 98.88 97 MET A CA 1
ATOM 738 C C . MET A 1 97 ? 0.256 0.508 14.517 1.00 98.88 97 MET A C 1
ATOM 740 O O . MET A 1 97 ? -0.584 0.903 15.319 1.00 98.88 97 MET A O 1
ATOM 744 N N . ALA A 1 98 ? 0.372 -0.787 14.195 1.00 98.81 98 ALA A N 1
ATOM 745 C CA . ALA A 1 98 ? -0.434 -1.825 14.840 1.00 98.81 98 ALA A CA 1
ATOM 746 C C . ALA A 1 98 ? -0.146 -1.926 16.345 1.00 98.81 98 ALA A C 1
ATOM 748 O O . ALA A 1 98 ? -1.076 -2.069 17.135 1.00 98.81 98 ALA A O 1
ATOM 749 N N . GLU A 1 99 ? 1.124 -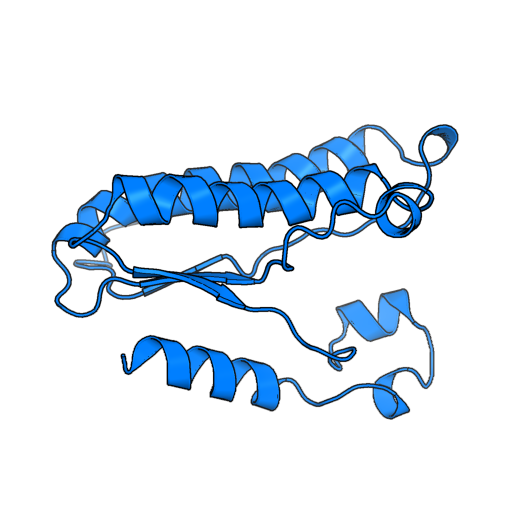1.817 16.749 1.00 98.81 99 GLU A N 1
ATOM 750 C CA . GLU A 1 99 ? 1.486 -1.788 18.169 1.00 98.81 99 GLU A CA 1
ATOM 751 C C . GLU A 1 99 ? 1.267 -0.399 18.785 1.00 98.81 99 GLU A C 1
ATOM 753 O O . GLU A 1 99 ? 0.791 -0.310 19.914 1.00 98.81 99 GLU A O 1
ATOM 758 N N . GLU A 1 100 ? 1.544 0.683 18.048 1.00 98.81 100 GLU A N 1
ATOM 759 C CA . GLU A 1 100 ? 1.329 2.062 18.518 1.00 98.81 100 GLU A CA 1
ATOM 760 C C . GLU A 1 100 ? -0.141 2.340 18.878 1.00 98.81 100 GLU A C 1
ATOM 762 O O . GLU A 1 100 ? -0.411 3.058 19.838 1.00 98.81 100 GLU A O 1
ATOM 767 N N . PHE A 1 101 ? -1.091 1.765 18.131 1.00 98.69 101 PHE A N 1
ATOM 768 C CA . PHE A 1 101 ? -2.535 1.979 18.309 1.00 98.69 101 PHE A CA 1
ATOM 769 C C . PHE A 1 101 ? -3.276 0.735 18.805 1.00 98.69 101 PHE A C 1
ATOM 771 O O . PHE A 1 101 ? -4.474 0.566 18.560 1.00 98.69 101 PHE A O 1
ATOM 778 N N . LYS A 1 102 ? -2.573 -0.160 19.498 1.00 98.38 102 LYS A N 1
ATOM 779 C CA . LYS A 1 102 ? -3.138 -1.409 20.007 1.00 98.38 102 LYS A CA 1
ATOM 780 C C . LYS A 1 102 ? -4.332 -1.156 20.928 1.00 98.38 102 LYS A C 1
ATOM 782 O O . LYS A 1 102 ? -4.238 -0.414 21.899 1.00 98.38 102 LYS A O 1
ATOM 787 N N . GLY A 1 103 ? -5.455 -1.809 20.628 1.00 97.44 103 GLY A N 1
ATOM 788 C CA . GLY A 1 103 ? -6.720 -1.621 21.349 1.00 97.44 103 GLY A CA 1
ATOM 789 C C . GLY A 1 103 ? -7.517 -0.381 20.926 1.00 97.44 103 GLY A C 1
ATOM 790 O O . GLY A 1 103 ? -8.636 -0.211 21.395 1.00 97.44 103 GLY A O 1
ATOM 791 N N . GLU A 1 104 ? -6.977 0.450 20.028 1.00 98.12 104 GLU A N 1
ATOM 792 C CA . GLU A 1 104 ? -7.643 1.649 19.509 1.00 98.12 104 GLU A CA 1
ATOM 793 C C .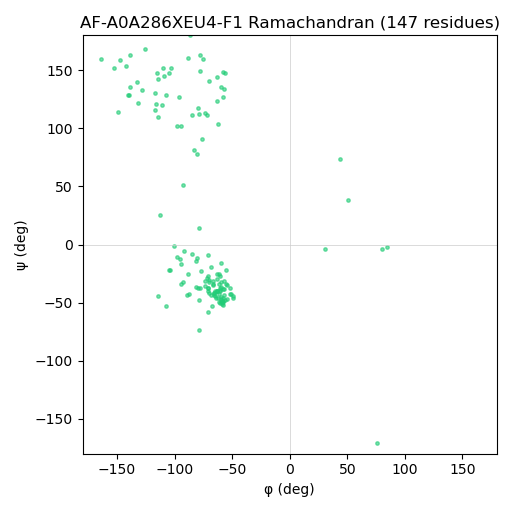 GLU A 1 104 ? -7.956 1.543 18.008 1.00 98.12 104 GLU A C 1
ATOM 795 O O . GLU A 1 104 ? -9.042 1.927 17.585 1.00 98.12 104 GLU A O 1
ATOM 800 N N . ILE A 1 105 ? -7.011 1.059 17.191 1.00 98.62 105 ILE A N 1
ATOM 801 C CA . ILE A 1 105 ? -7.142 0.976 15.727 1.00 98.62 105 ILE A CA 1
ATOM 802 C C . ILE A 1 105 ? -6.530 -0.339 15.233 1.00 98.62 105 ILE A C 1
ATOM 804 O O . ILE A 1 105 ? -5.367 -0.638 15.502 1.00 98.62 105 ILE A O 1
ATOM 808 N N . ALA A 1 106 ? -7.281 -1.106 14.444 1.00 98.69 106 ALA A N 1
ATOM 809 C CA . ALA A 1 106 ? -6.778 -2.301 13.778 1.00 98.69 106 ALA A CA 1
ATOM 810 C C . ALA A 1 106 ? -5.965 -1.926 12.528 1.00 98.69 106 ALA A C 1
ATOM 812 O O . ALA A 1 106 ? -6.516 -1.467 11.526 1.00 98.69 106 ALA A O 1
ATOM 813 N N . VAL A 1 107 ? -4.651 -2.161 12.546 1.00 98.81 107 VAL A N 1
ATOM 814 C CA . VAL A 1 107 ? -3.760 -1.860 11.412 1.00 98.81 107 VAL A CA 1
ATOM 815 C C . VAL A 1 107 ? -3.247 -3.150 10.782 1.00 98.81 107 VAL A C 1
ATOM 817 O O . VAL A 1 107 ? -2.599 -3.953 11.445 1.00 98.81 107 VAL A O 1
ATOM 820 N N . ASN A 1 108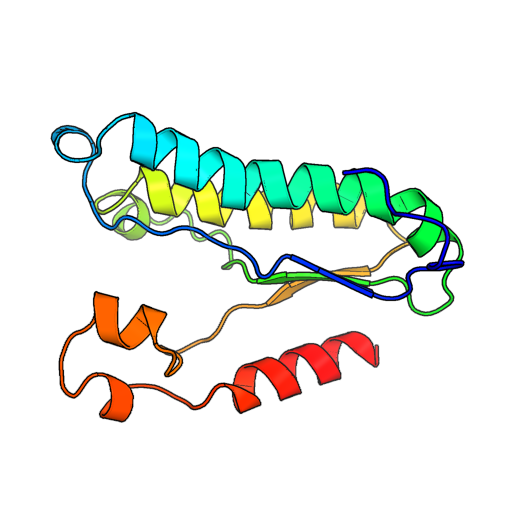 ? -3.530 -3.358 9.495 1.00 98.81 108 ASN A N 1
ATOM 821 C CA . ASN A 1 108 ? -3.188 -4.592 8.785 1.00 98.81 108 ASN A CA 1
ATOM 822 C C . ASN A 1 108 ? -2.671 -4.320 7.367 1.00 98.81 108 ASN A C 1
ATOM 824 O O . ASN A 1 108 ? -2.898 -3.256 6.786 1.00 98.81 108 ASN A O 1
ATOM 828 N N . ALA A 1 109 ? -2.012 -5.325 6.790 1.00 98.75 109 ALA A N 1
ATOM 829 C CA . ALA A 1 109 ? -1.644 -5.356 5.379 1.00 98.75 109 ALA A CA 1
ATOM 830 C C . ALA A 1 109 ? -2.485 -6.396 4.620 1.00 98.75 109 ALA A C 1
ATOM 832 O O . ALA A 1 109 ? -2.779 -7.466 5.155 1.00 98.75 109 ALA A O 1
ATOM 833 N N . LEU A 1 110 ? -2.825 -6.111 3.362 1.00 98.69 110 LEU A N 1
ATOM 834 C CA . LEU A 1 110 ? -3.441 -7.064 2.434 1.00 98.69 110 LEU A CA 1
ATOM 835 C C . LEU A 1 110 ? -2.657 -7.093 1.121 1.00 98.69 110 LEU A C 1
ATOM 837 O O . LEU A 1 110 ? -2.358 -6.053 0.536 1.00 98.69 110 LEU A O 1
ATOM 841 N N . TRP A 1 111 ? -2.359 -8.297 0.633 1.00 98.38 111 TRP A N 1
ATOM 842 C CA . TRP A 1 111 ? -1.612 -8.491 -0.604 1.00 98.38 111 TRP A CA 1
ATOM 843 C C . TRP A 1 111 ? -2.206 -9.623 -1.444 1.00 98.38 111 TRP A C 1
ATOM 845 O O . TRP A 1 111 ? -2.514 -10.686 -0.895 1.00 98.38 111 TRP A O 1
ATOM 855 N N . PRO A 1 112 ? -2.364 -9.441 -2.766 1.00 97.12 112 PRO A N 1
ATOM 856 C CA . PRO A 1 112 ? -2.833 -10.510 -3.627 1.00 97.12 112 PRO A CA 1
ATOM 857 C C . PRO A 1 112 ? -1.765 -11.600 -3.777 1.00 97.12 112 PRO A C 1
ATOM 859 O O . PRO A 1 112 ? -0.576 -11.328 -3.935 1.00 97.12 112 PRO A O 1
ATOM 862 N N . LYS A 1 113 ? -2.202 -12.863 -3.784 1.00 96.25 113 LYS A N 1
ATOM 863 C CA . LYS A 1 113 ? -1.322 -14.008 -4.079 1.00 96.25 113 LYS A CA 1
ATOM 864 C C . LYS A 1 113 ? -0.908 -14.068 -5.557 1.00 96.25 113 LYS A C 1
ATOM 866 O O . LYS A 1 113 ? 0.130 -14.636 -5.875 1.00 96.25 113 LYS A O 1
ATOM 871 N N . THR A 1 114 ? -1.732 -13.529 -6.451 1.00 96.25 114 THR A N 1
ATOM 872 C CA . THR A 1 114 ? -1.543 -13.551 -7.911 1.00 96.25 114 THR A CA 1
ATOM 873 C C . THR A 1 114 ? -1.610 -12.135 -8.471 1.00 96.25 114 THR A C 1
ATOM 875 O O . THR A 1 114 ? -2.069 -11.226 -7.785 1.00 96.25 114 THR A O 1
ATOM 878 N N . ALA A 1 115 ? -1.229 -11.938 -9.733 1.00 94.50 115 ALA A N 1
ATOM 879 C CA . ALA A 1 115 ? -1.524 -10.684 -10.421 1.00 94.50 115 ALA A CA 1
ATOM 880 C C . ALA A 1 115 ? -3.044 -10.419 -10.452 1.00 94.50 115 ALA A C 1
ATOM 882 O O . ALA A 1 115 ? -3.849 -11.361 -10.465 1.00 94.50 115 ALA A O 1
ATOM 883 N N . ILE A 1 116 ? -3.422 -9.139 -10.432 1.00 96.94 116 ILE A N 1
ATOM 884 C CA . ILE A 1 116 ? -4.812 -8.677 -10.482 1.00 96.94 116 ILE A CA 1
ATOM 885 C C . ILE A 1 116 ? -5.004 -7.857 -11.752 1.00 96.94 116 ILE A C 1
ATOM 887 O O . ILE A 1 116 ? -4.220 -6.947 -12.028 1.00 96.94 116 ILE A O 1
ATOM 891 N N . HIS A 1 117 ? -6.051 -8.176 -12.509 1.00 95.44 117 HIS A N 1
ATOM 892 C CA . HIS A 1 117 ? -6.321 -7.540 -13.788 1.00 95.44 117 HIS A CA 1
ATOM 893 C C . HIS A 1 117 ? -6.789 -6.105 -13.548 1.00 95.44 117 HIS A C 1
ATOM 895 O O . HIS A 1 117 ? -7.856 -5.865 -12.985 1.00 95.44 117 HIS A O 1
ATOM 901 N N . THR A 1 118 ? -5.946 -5.154 -13.937 1.00 92.75 118 THR A N 1
ATOM 902 C CA . THR A 1 118 ? -6.194 -3.713 -13.878 1.00 92.75 118 THR A CA 1
ATOM 903 C C . THR A 1 118 ? -5.477 -3.065 -15.054 1.00 92.75 118 THR A C 1
ATOM 905 O O . THR A 1 118 ? -4.463 -3.593 -15.507 1.00 92.75 118 THR A O 1
ATOM 908 N N . ALA A 1 119 ? -5.899 -1.868 -15.462 1.00 90.44 119 ALA A N 1
ATOM 909 C CA . ALA A 1 119 ? -5.211 -1.123 -16.519 1.00 90.44 119 ALA A CA 1
ATOM 910 C C . ALA A 1 119 ? -3.709 -0.907 -16.227 1.00 90.44 119 ALA A C 1
ATOM 912 O O . ALA A 1 119 ? -2.879 -0.928 -17.131 1.00 90.44 119 ALA A O 1
ATOM 913 N N . ALA A 1 120 ? -3.329 -0.741 -14.953 1.00 88.62 120 ALA A N 1
ATOM 914 C CA . ALA A 1 120 ? -1.922 -0.640 -14.563 1.00 88.62 120 ALA A CA 1
ATOM 915 C C . ALA A 1 120 ? -1.154 -1.955 -14.787 1.00 88.62 120 ALA A C 1
ATOM 917 O O . ALA A 1 120 ? 0.025 -1.923 -15.137 1.00 88.62 120 ALA A O 1
ATOM 918 N N . MET A 1 121 ? -1.814 -3.101 -14.596 1.00 92.44 121 MET A N 1
ATOM 919 C CA . MET A 1 121 ? -1.234 -4.409 -14.886 1.00 92.44 121 MET A CA 1
ATOM 920 C C . MET A 1 121 ? -1.095 -4.631 -16.395 1.00 92.44 121 MET A C 1
ATOM 922 O O . MET A 1 121 ? -0.065 -5.148 -16.812 1.00 92.44 121 MET A O 1
ATOM 926 N N . ASP A 1 122 ? -2.046 -4.169 -17.210 1.00 91.44 122 ASP A N 1
ATOM 927 C CA . ASP A 1 122 ? -1.942 -4.231 -18.677 1.00 91.44 122 ASP A CA 1
ATOM 928 C C . ASP A 1 122 ? -0.737 -3.440 -19.189 1.00 91.44 122 ASP A C 1
ATOM 930 O O . ASP A 1 122 ? 0.033 -3.922 -20.019 1.00 91.44 122 ASP A O 1
ATOM 934 N N . MET A 1 123 ? -0.510 -2.247 -18.631 1.00 89.88 123 MET A N 1
ATOM 935 C CA . MET A 1 123 ? 0.667 -1.436 -18.956 1.00 89.88 123 MET A CA 1
ATOM 936 C C . MET A 1 123 ? 1.989 -2.106 -18.555 1.00 89.88 123 MET A C 1
ATOM 938 O O . MET A 1 123 ? 3.016 -1.837 -19.173 1.00 89.88 123 MET A O 1
ATOM 942 N N . LEU A 1 124 ? 1.984 -2.938 -17.508 1.00 90.00 124 LEU A N 1
ATOM 943 C CA . LEU A 1 124 ? 3.185 -3.576 -16.967 1.00 90.00 124 LEU A CA 1
ATOM 944 C C . LEU A 1 124 ? 3.490 -4.927 -17.628 1.00 90.00 124 LEU A C 1
ATOM 946 O O . LEU A 1 124 ? 4.648 -5.228 -17.903 1.00 90.00 124 LEU A O 1
ATOM 950 N N . GLY A 1 125 ? 2.462 -5.749 -17.837 1.00 88.06 125 GLY A N 1
ATOM 951 C CA . GLY A 1 125 ? 2.573 -7.104 -18.373 1.00 88.06 125 GLY A CA 1
ATOM 952 C C . GLY A 1 125 ? 2.351 -7.211 -19.880 1.00 88.06 125 GLY A C 1
ATOM 953 O O . GLY A 1 125 ? 2.679 -8.242 -20.459 1.00 88.06 125 GLY A O 1
ATOM 954 N N . GLY A 1 126 ? 1.835 -6.159 -20.520 1.00 90.25 126 GLY A N 1
ATOM 955 C CA . GLY A 1 126 ? 1.551 -6.139 -21.950 1.00 90.25 126 GLY A CA 1
ATOM 956 C C . GLY A 1 126 ? 0.289 -6.916 -22.340 1.00 90.25 126 GLY A C 1
ATOM 957 O O . GLY A 1 126 ? -0.506 -7.347 -21.503 1.00 90.25 126 GLY A O 1
ATOM 958 N N . SER A 1 127 ? 0.096 -7.079 -23.651 1.00 89.62 127 SER A N 1
ATOM 959 C CA . SER A 1 127 ? -1.086 -7.746 -24.211 1.00 89.62 127 SER A CA 1
ATOM 960 C C . SER A 1 127 ? -1.210 -9.196 -23.727 1.00 89.62 127 SER A C 1
ATOM 962 O O . SER A 1 127 ? -0.234 -9.944 -23.724 1.00 89.62 127 SER A O 1
ATOM 964 N N . GLY A 1 128 ? -2.422 -9.599 -23.335 1.00 88.44 128 GLY A N 1
ATOM 965 C CA . GLY A 1 128 ? -2.736 -10.962 -22.894 1.00 88.44 128 GLY A CA 1
ATOM 966 C C . GLY A 1 128 ? -2.451 -11.259 -21.418 1.00 88.44 128 GLY A C 1
ATOM 967 O O . GLY A 1 128 ? -2.772 -12.361 -20.959 1.00 88.44 128 GLY A O 1
ATOM 968 N N . VAL A 1 129 ? -1.913 -10.298 -20.649 1.00 93.38 129 VAL A N 1
ATOM 969 C CA . VAL A 1 129 ? -1.655 -10.476 -19.206 1.00 93.38 129 VAL A CA 1
ATOM 970 C C . VAL A 1 129 ? -2.933 -10.768 -18.413 1.00 93.38 129 VAL A C 1
ATOM 972 O O . VAL A 1 129 ? -2.882 -11.475 -17.405 1.00 93.38 129 VAL A O 1
ATOM 975 N N . GLU A 1 130 ? -4.090 -10.305 -18.894 1.00 91.75 130 GLU A N 1
ATOM 976 C CA . GLU A 1 130 ? -5.401 -10.541 -18.280 1.00 91.75 130 GLU A CA 1
ATOM 977 C C . GLU A 1 130 ? -5.680 -12.027 -18.011 1.00 91.75 130 GLU A C 1
ATOM 979 O O . GLU A 1 130 ? -6.214 -12.375 -16.958 1.00 91.75 130 GLU A O 1
ATOM 984 N N . SER A 1 131 ? -5.239 -12.916 -18.910 1.00 94.19 131 SER A N 1
ATOM 985 C CA . SER A 1 131 ? -5.456 -14.366 -18.816 1.00 94.19 131 SER A CA 1
ATOM 986 C C . SER A 1 131 ? -4.694 -15.021 -17.656 1.00 94.19 131 SER A C 1
ATOM 988 O O . SER A 1 131 ? -5.053 -16.107 -17.203 1.00 94.19 131 SER A O 1
ATOM 990 N N . GLN A 1 132 ? -3.660 -14.346 -17.149 1.00 94.81 132 GLN A N 1
ATOM 991 C CA . GLN A 1 132 ? -2.828 -14.776 -16.021 1.00 94.81 132 GLN A CA 1
ATOM 992 C C . GLN A 1 132 ? -3.220 -14.074 -14.713 1.00 94.81 132 GLN A C 1
ATOM 994 O O . GLN A 1 132 ? -2.630 -14.321 -13.657 1.00 94.81 132 GLN A O 1
ATOM 999 N N . CYS A 1 133 ? -4.206 -13.181 -14.773 1.00 96.44 133 CYS A N 1
ATOM 1000 C CA . CYS A 1 133 ? -4.635 -12.370 -13.653 1.00 96.44 133 CYS A CA 1
ATOM 1001 C C . CYS A 1 133 ? -5.935 -12.896 -13.043 1.00 96.44 133 CYS A C 1
ATOM 1003 O O . CYS A 1 133 ? -6.795 -13.471 -13.707 1.00 96.44 133 CYS A O 1
ATOM 1005 N N . ARG A 1 134 ? -6.118 -12.640 -11.747 1.00 97.50 134 ARG A N 1
ATOM 1006 C CA . ARG A 1 134 ? -7.440 -12.723 -11.117 1.00 97.50 134 ARG A CA 1
ATOM 1007 C C . ARG A 1 134 ? -8.162 -11.387 -11.232 1.00 97.50 134 ARG A C 1
ATOM 1009 O O . ARG A 1 134 ? -7.539 -10.348 -11.437 1.00 97.50 134 ARG A O 1
ATOM 1016 N N . LYS A 1 135 ? -9.482 -11.415 -11.076 1.00 97.25 135 LYS A N 1
ATOM 1017 C CA . LYS A 1 135 ? -10.297 -10.201 -11.080 1.00 97.25 135 LYS A CA 1
ATOM 1018 C C . LYS A 1 135 ? -10.154 -9.417 -9.769 1.00 97.25 135 LYS A C 1
ATOM 1020 O O . LYS A 1 135 ? -9.744 -9.981 -8.754 1.00 97.25 135 LYS A O 1
ATOM 1025 N N . VAL A 1 136 ? -10.490 -8.12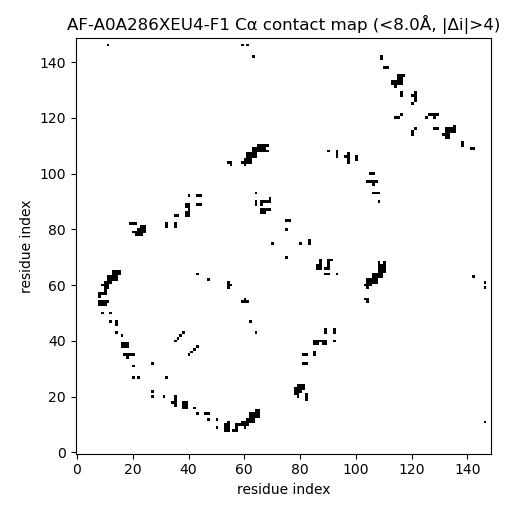9 -9.792 1.00 97.56 136 VAL A N 1
ATOM 1026 C CA . VAL A 1 136 ? -10.347 -7.203 -8.650 1.00 97.56 136 VAL A CA 1
ATOM 1027 C C . VAL A 1 136 ? -11.209 -7.582 -7.444 1.00 97.56 136 VAL A C 1
ATOM 1029 O O . VAL A 1 136 ? -10.837 -7.287 -6.307 1.00 97.56 136 VAL A O 1
ATOM 1032 N N . GLU A 1 137 ? -12.312 -8.295 -7.670 1.00 98.19 137 GLU A N 1
ATOM 1033 C CA . GLU A 1 137 ? -13.273 -8.697 -6.643 1.00 98.19 137 GLU A CA 1
ATOM 1034 C C . GLU A 1 137 ? -12.621 -9.562 -5.563 1.00 98.19 137 GLU A C 1
ATOM 1036 O O . GLU A 1 137 ? -12.952 -9.415 -4.395 1.00 98.19 137 GLU A O 1
ATOM 1041 N N . ILE A 1 138 ? -11.604 -10.372 -5.893 1.00 98.06 138 ILE A N 1
ATOM 1042 C CA . ILE A 1 138 ? -10.920 -11.187 -4.876 1.00 98.06 138 ILE A CA 1
ATOM 1043 C C . ILE A 1 138 ? -10.248 -10.333 -3.792 1.00 98.06 138 ILE A C 1
ATOM 1045 O O . ILE A 1 138 ? -10.184 -10.739 -2.633 1.00 98.06 138 ILE A O 1
ATOM 1049 N N . ILE A 1 139 ? -9.738 -9.152 -4.157 1.00 98.12 139 ILE A N 1
ATOM 1050 C CA . ILE A 1 139 ? -9.127 -8.226 -3.200 1.00 98.12 139 ILE A CA 1
ATOM 1051 C C . ILE A 1 139 ? -10.197 -7.414 -2.483 1.00 98.12 139 ILE A C 1
ATOM 1053 O O . ILE A 1 139 ? -10.059 -7.184 -1.283 1.00 98.12 139 ILE A O 1
ATOM 1057 N N . ALA A 1 140 ? -11.271 -7.037 -3.180 1.00 98.12 140 ALA A N 1
ATOM 1058 C CA . ALA A 1 140 ? -12.410 -6.369 -2.562 1.00 98.12 140 ALA A CA 1
ATOM 1059 C C . ALA A 1 140 ? -13.052 -7.244 -1.468 1.00 98.12 140 ALA A C 1
ATOM 1061 O O . ALA A 1 140 ? -13.205 -6.789 -0.335 1.00 98.12 140 ALA A O 1
ATOM 1062 N N . ASP A 1 141 ? -13.327 -8.515 -1.764 1.00 98.38 141 ASP A N 1
ATOM 1063 C CA . ASP A 1 141 ?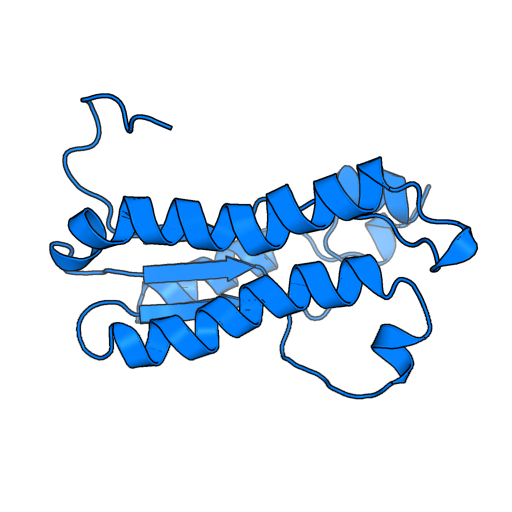 -13.930 -9.475 -0.834 1.00 98.38 141 ASP A CA 1
ATOM 1064 C C . ASP A 1 141 ? -13.008 -9.776 0.355 1.00 98.38 141 ASP A C 1
ATOM 1066 O O . ASP A 1 141 ? -13.453 -9.860 1.506 1.00 98.38 141 ASP A O 1
ATOM 1070 N N . ALA A 1 142 ? -11.700 -9.894 0.101 1.00 98.44 142 ALA A N 1
ATOM 1071 C CA . ALA A 1 142 ? -10.709 -10.078 1.156 1.00 98.44 142 ALA A CA 1
ATOM 1072 C C . ALA A 1 142 ? -10.625 -8.853 2.082 1.00 98.44 142 ALA A C 1
ATOM 1074 O O . ALA A 1 142 ? -10.622 -9.014 3.302 1.00 98.44 142 ALA A O 1
ATOM 1075 N N . ALA A 1 143 ? -10.606 -7.635 1.529 1.00 98.25 143 ALA A N 1
ATOM 1076 C CA . ALA A 1 143 ? -10.621 -6.402 2.315 1.00 98.25 143 ALA A CA 1
ATOM 1077 C C . ALA A 1 143 ? -11.910 -6.283 3.140 1.00 98.25 143 ALA A C 1
ATOM 1079 O O . ALA A 1 143 ? -11.855 -6.041 4.344 1.00 98.25 143 ALA A O 1
ATOM 1080 N N . TYR A 1 144 ? -13.063 -6.550 2.524 1.00 98.19 144 TYR A N 1
ATOM 1081 C CA . TYR A 1 144 ? -14.356 -6.552 3.203 1.00 98.19 144 TYR A CA 1
ATOM 1082 C C . TYR A 1 144 ? -14.405 -7.546 4.370 1.00 98.19 144 TYR A C 1
ATOM 1084 O O . TYR A 1 144 ? -14.945 -7.238 5.430 1.00 98.19 144 TYR A O 1
ATOM 1092 N N . SER A 1 145 ? -13.782 -8.716 4.212 1.00 98.25 145 SER A N 1
ATOM 1093 C CA . SER A 1 145 ? -13.669 -9.713 5.280 1.00 98.25 145 SER A CA 1
ATOM 1094 C C . SER A 1 145 ? -12.799 -9.243 6.451 1.00 98.25 145 SER A C 1
ATOM 1096 O O . SER A 1 145 ? -13.054 -9.632 7.588 1.00 98.25 145 SER A O 1
ATOM 1098 N N . ILE A 1 146 ? -11.785 -8.407 6.197 1.00 97.69 146 ILE A N 1
ATOM 1099 C CA . ILE A 1 146 ? -10.952 -7.800 7.247 1.00 97.69 146 ILE A CA 1
ATOM 1100 C C . ILE A 1 146 ? -11.752 -6.760 8.036 1.00 97.69 146 ILE A C 1
ATOM 1102 O O . ILE A 1 146 ? -11.658 -6.744 9.256 1.00 97.69 146 ILE A O 1
ATOM 1106 N N . PHE A 1 147 ? -12.567 -5.939 7.369 1.00 96.62 147 PHE A N 1
ATOM 1107 C CA . PHE A 1 147 ? -13.342 -4.863 8.009 1.00 96.62 147 PHE A CA 1
ATOM 1108 C C . PHE A 1 147 ? -14.502 -5.341 8.892 1.00 96.62 147 PHE A C 1
ATOM 1110 O O . PHE A 1 147 ? -15.147 -4.532 9.551 1.00 96.62 147 PHE A O 1
ATOM 1117 N N . LYS A 1 148 ? -14.818 -6.638 8.864 1.00 92.31 148 LYS A N 1
ATOM 1118 C CA . LYS A 1 148 ? -15.874 -7.249 9.683 1.00 92.31 148 LYS A CA 1
ATOM 1119 C C . LYS A 1 148 ? -15.387 -7.798 11.023 1.00 92.31 148 LYS A C 1
ATOM 1121 O O . LYS A 1 148 ? -16.213 -8.320 11.770 1.00 92.31 148 LYS A O 1
ATOM 1126 N N . LYS A 1 149 ? -14.080 -7.781 11.271 1.00 72.50 149 LYS A N 1
ATOM 1127 C CA . LYS A 1 149 ? -13.462 -8.317 12.485 1.00 72.50 149 LYS A CA 1
ATOM 1128 C C . LYS A 1 149 ? -13.159 -7.196 13.453 1.00 72.50 149 LYS A C 1
ATOM 1130 O O . LYS A 1 149 ? -13.480 -7.387 14.642 1.00 72.50 149 LYS A O 1
#

pLDDT: mean 94.85, std 9.88, range [41.59, 98.88]

Foldseek 3Di:
DPPPDPDPADQEAELPWADDDFADDVGQDPVSLCRRQCNQQVVLVVVCVVRLVRLLVYPQAEYEYQADPPDPDCVLCVIRVSNNVSRVSNVVCLVVVCVVQPPRHHYYYDYDPFAEDDPVVCVVVPPPCNVRHDYPVVRVVVVVVVSVD

Organism: Cavia porcellus (NCBI:txid10141)